Protein AF-A0A434EVF8-F1 (afdb_monomer)

pLDDT: mean 92.64, std 5.86, range [66.12, 97.38]

Radius of gyration: 15.25 Å; Cα contacts (8 Å, |Δi|>4): 56; chains: 1; bounding box: 40×34×37 Å

Mean predicted aligned error: 3.9 Å

Solvent-accessible surface area (backbone atoms only — not comparable to full-atom values): 5622 Å² total; per-residue (Å²): 143,83,90,68,101,67,83,77,86,78,83,71,78,69,62,36,51,67,70,43,100,88,67,50,72,56,71,36,43,42,86,66,58,92,88,67,84,86,89,83,81,78,93,59,95,78,90,87,85,85,78,67,71,80,57,50,89,46,45,41,46,65,58,55,63,67,89,76,90,84,86,88,76,79,87,130

Secondary structure (DSSP, 8-state):
----SSPPPP--TT-B-PBPTTS-B--BPP-PPTT-------SS------------SSGGGTTS------------

Nearest PDB structures (foldseek):
  8i9p-assembly1_CC  TM=2.680E-01  e=4.055E+00  Thermochaetoides thermophila DSM 1495
  5xy3-assembly1_g  TM=1.819E-01  e=5.357E+00  Trichomonas vaginalis

Sequence (76 aa):
GIDLPFAPDPVDLFQNSLPQPDGTLVVEASINPPGGYVTLRAEQDLLLVVTACSVDHHPTNGDACTEIEVEITPAA

Structure (mmCIF, N/CA/C/O backbone):
data_AF-A0A434EVF8-F1
#
_entry.id   AF-A0A434EVF8-F1
#
loop_
_atom_site.group_PDB
_atom_site.id
_atom_site.type_symbol
_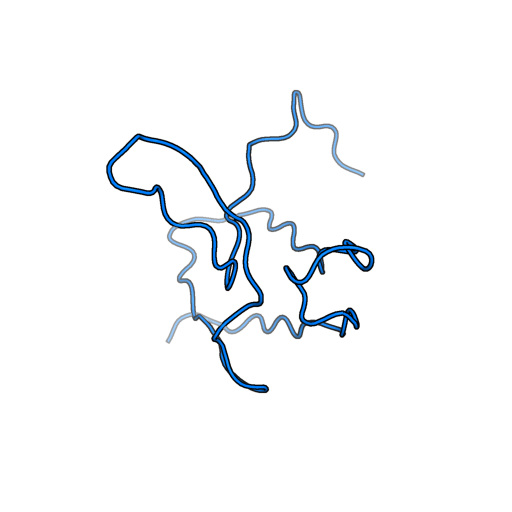atom_site.label_atom_id
_atom_site.label_alt_id
_atom_site.label_comp_id
_atom_site.label_asym_id
_atom_site.label_entity_id
_atom_site.label_seq_id
_atom_site.pdbx_PDB_ins_code
_atom_site.Cartn_x
_atom_site.Cartn_y
_atom_site.Cartn_z
_atom_site.occupancy
_atom_site.B_iso_or_equiv
_atom_site.auth_seq_id
_atom_site.auth_comp_id
_atom_site.auth_asym_id
_atom_site.auth_atom_id
_atom_site.pdbx_PDB_model_num
ATOM 1 N N . GLY A 1 1 ? -14.745 13.657 5.313 1.00 69.69 1 GLY A N 1
ATOM 2 C CA . GLY A 1 1 ? -14.347 15.063 5.136 1.00 69.69 1 GLY A CA 1
ATOM 3 C C . GLY A 1 1 ? -13.478 15.447 6.304 1.00 69.69 1 GLY A C 1
ATOM 4 O O . GLY A 1 1 ? -14.014 15.655 7.381 1.00 69.69 1 GLY A O 1
ATOM 5 N N . ILE A 1 2 ? -12.165 15.412 6.091 1.00 89.06 2 ILE A N 1
ATOM 6 C CA . ILE A 1 2 ? -11.086 15.691 7.048 1.00 89.06 2 ILE A CA 1
ATOM 7 C C . ILE A 1 2 ? -10.027 16.434 6.229 1.00 89.06 2 ILE A C 1
ATOM 9 O O . ILE A 1 2 ? -9.765 16.018 5.101 1.00 89.06 2 ILE A O 1
ATOM 13 N N . ASP A 1 3 ? -9.488 17.529 6.760 1.00 92.81 3 ASP A N 1
ATOM 14 C CA . ASP A 1 3 ? -8.414 18.296 6.125 1.00 92.81 3 ASP A CA 1
ATOM 15 C C . ASP A 1 3 ? -7.109 18.027 6.876 1.00 92.81 3 ASP A C 1
ATOM 17 O O . ASP A 1 3 ? -7.072 18.113 8.108 1.00 92.81 3 ASP A O 1
ATOM 21 N N . LEU A 1 4 ? -6.068 17.633 6.146 1.00 90.94 4 LEU A N 1
ATOM 22 C CA . LEU A 1 4 ? -4.767 17.283 6.707 1.00 90.94 4 LEU A CA 1
ATOM 23 C C . LEU A 1 4 ? -3.738 18.313 6.234 1.00 90.94 4 LEU A C 1
ATOM 25 O O . LEU A 1 4 ? -3.706 18.638 5.049 1.00 90.94 4 LEU A O 1
ATOM 29 N N . PRO A 1 5 ? -2.857 18.807 7.122 1.00 94.81 5 PRO A N 1
ATOM 30 C CA . PRO A 1 5 ? -1.905 19.861 6.770 1.00 94.81 5 PRO A CA 1
ATOM 31 C C . PRO A 1 5 ? -0.862 19.420 5.730 1.00 94.81 5 PRO A C 1
ATOM 33 O O . PRO A 1 5 ? -0.233 20.267 5.102 1.00 94.81 5 PRO A O 1
ATOM 36 N N . PHE A 1 6 ? -0.656 18.110 5.574 1.00 94.19 6 PHE A N 1
ATOM 37 C CA . PHE A 1 6 ? 0.187 17.487 4.556 1.00 94.19 6 PHE A CA 1
ATOM 38 C C . PHE A 1 6 ? -0.166 15.996 4.421 1.00 94.19 6 PHE A C 1
ATOM 40 O O . PHE A 1 6 ? -0.834 15.428 5.289 1.00 94.19 6 PHE A O 1
ATOM 47 N N . ALA A 1 7 ? 0.311 15.361 3.349 1.00 91.25 7 ALA A N 1
ATOM 48 C CA . ALA A 1 7 ? 0.296 13.909 3.195 1.00 91.25 7 ALA A CA 1
ATOM 49 C C . ALA A 1 7 ? 1.648 13.341 3.669 1.00 91.25 7 ALA A C 1
ATOM 51 O O . ALA A 1 7 ? 2.673 13.753 3.121 1.00 91.25 7 ALA A O 1
ATOM 52 N N . PRO A 1 8 ? 1.689 12.470 4.694 1.00 94.06 8 PRO A N 1
ATOM 53 C CA . PRO A 1 8 ? 2.932 11.824 5.107 1.00 94.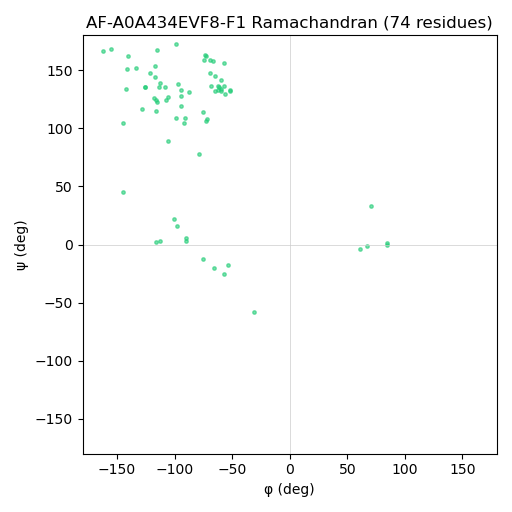06 8 PRO A CA 1
ATOM 54 C C . PRO A 1 8 ? 3.405 10.826 4.046 1.00 94.06 8 PRO A C 1
ATOM 56 O O . PRO A 1 8 ? 2.596 10.322 3.263 1.00 94.06 8 PRO A O 1
ATOM 59 N N . ASP A 1 9 ? 4.699 10.500 4.070 1.00 96.31 9 ASP A N 1
ATOM 60 C CA . ASP A 1 9 ? 5.215 9.366 3.304 1.00 96.31 9 ASP A CA 1
ATOM 61 C C . ASP A 1 9 ? 4.506 8.079 3.766 1.00 96.31 9 ASP A C 1
ATOM 63 O O . ASP A 1 9 ? 4.339 7.866 4.976 1.00 96.31 9 ASP A O 1
ATOM 67 N N . PRO A 1 10 ? 4.040 7.235 2.831 1.00 96.12 10 PRO A N 1
ATOM 68 C CA . PRO A 1 10 ? 3.314 6.024 3.171 1.00 96.12 10 PRO A CA 1
ATOM 69 C C . PRO A 1 10 ? 4.239 4.956 3.761 1.00 96.12 10 PRO A C 1
ATOM 71 O O . PRO A 1 10 ? 5.458 4.964 3.593 1.00 96.12 10 PRO A O 1
ATOM 74 N N . VAL A 1 11 ? 3.624 3.979 4.426 1.00 96.88 11 VAL A N 1
ATOM 75 C CA . VAL A 1 11 ? 4.262 2.684 4.663 1.00 96.88 11 VAL A CA 1
ATOM 76 C C . VAL A 1 11 ? 3.861 1.769 3.511 1.00 96.88 11 VAL A C 1
ATOM 78 O O . VAL A 1 11 ? 2.727 1.291 3.467 1.00 96.88 11 VAL A O 1
ATOM 81 N N . ASP A 1 12 ? 4.792 1.530 2.589 1.00 95.75 12 ASP A N 1
ATOM 82 C CA . ASP A 1 12 ? 4.563 0.706 1.399 1.00 95.75 12 ASP A CA 1
ATOM 83 C C . ASP A 1 12 ? 4.616 -0.792 1.740 1.00 95.75 12 ASP A C 1
ATOM 85 O O . ASP A 1 12 ? 5.614 -1.487 1.524 1.00 95.75 12 ASP A O 1
ATOM 89 N N . LEU A 1 13 ? 3.529 -1.304 2.320 1.00 95.94 13 LEU A N 1
ATOM 90 C CA . LEU A 1 13 ? 3.382 -2.730 2.604 1.00 95.94 13 LEU A CA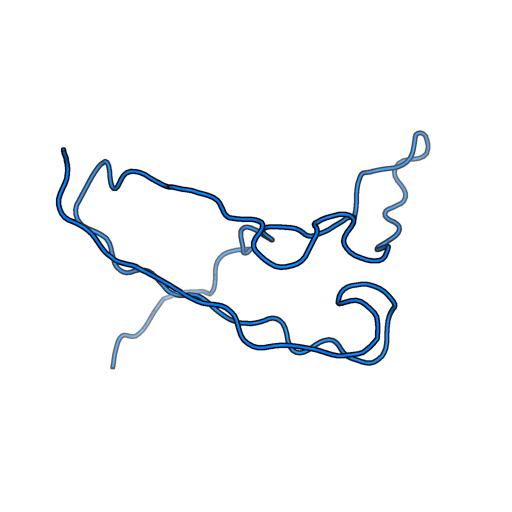 1
ATOM 91 C C . LEU A 1 13 ? 3.540 -3.553 1.318 1.00 95.94 13 LEU A C 1
ATOM 93 O O . LEU A 1 13 ? 2.977 -3.223 0.278 1.00 95.94 13 LEU A O 1
ATOM 97 N N . PHE A 1 14 ? 4.288 -4.653 1.418 1.00 95.12 14 PHE A N 1
ATOM 98 C CA . PHE A 1 14 ? 4.560 -5.605 0.332 1.00 95.12 14 PHE A CA 1
ATOM 99 C C . PHE A 1 14 ? 5.417 -5.086 -0.837 1.00 95.12 14 PHE A C 1
ATOM 101 O O . PHE A 1 14 ? 5.738 -5.876 -1.727 1.00 95.12 14 PHE A O 1
ATOM 108 N N . GLN A 1 15 ? 5.846 -3.821 -0.834 1.00 94.94 15 GLN A N 1
ATOM 109 C CA . GLN A 1 15 ? 6.735 -3.290 -1.867 1.00 94.94 15 GLN A CA 1
ATOM 110 C C . GLN A 1 15 ? 8.135 -3.914 -1.781 1.00 94.94 15 GLN A C 1
ATOM 112 O O . GLN A 1 15 ? 8.720 -4.044 -0.704 1.00 94.94 15 GLN A O 1
ATOM 117 N N . ASN A 1 16 ? 8.692 -4.275 -2.938 1.00 94.94 16 ASN A N 1
ATOM 118 C CA . ASN A 1 16 ? 10.041 -4.816 -3.066 1.00 94.94 16 ASN A CA 1
ATOM 119 C C . ASN A 1 16 ? 10.976 -3.750 -3.659 1.00 94.94 16 ASN A C 1
ATOM 121 O O . ASN A 1 16 ? 11.100 -3.624 -4.873 1.00 94.94 16 ASN A O 1
ATOM 125 N N . SER A 1 17 ? 11.590 -2.934 -2.800 1.00 94.44 17 SER A N 1
ATOM 126 C CA . SER A 1 17 ? 12.438 -1.812 -3.234 1.00 94.44 17 SER A CA 1
ATOM 127 C C . SER A 1 17 ? 13.627 -1.566 -2.304 1.00 94.44 17 SER A C 1
ATOM 129 O O . SER A 1 17 ? 13.879 -0.435 -1.883 1.00 94.44 17 SER A O 1
ATOM 131 N N . LEU A 1 18 ? 14.329 -2.630 -1.906 1.00 93.25 18 LEU A N 1
ATOM 132 C CA . LEU A 1 18 ? 15.462 -2.500 -0.990 1.00 93.25 18 LEU A CA 1
ATOM 133 C C . LEU A 1 18 ? 16.613 -1.693 -1.628 1.00 93.25 18 LEU A C 1
ATOM 135 O O . LEU A 1 18 ? 16.879 -1.834 -2.826 1.00 93.25 18 LEU A O 1
ATOM 139 N N . PRO A 1 19 ? 17.340 -0.889 -0.829 1.00 95.88 19 PRO A N 1
ATOM 140 C CA . PRO A 1 19 ? 18.534 -0.202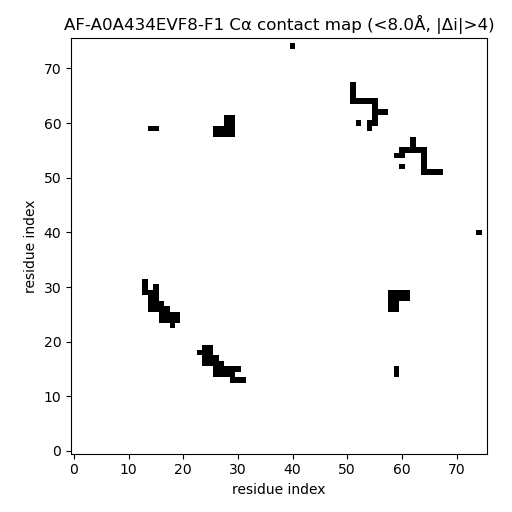 -1.297 1.00 95.88 19 PRO A CA 1
ATOM 141 C C . PRO A 1 19 ? 19.645 -1.183 -1.661 1.00 95.88 19 PRO A C 1
ATOM 143 O O . PRO A 1 19 ? 19.984 -2.089 -0.897 1.00 95.88 19 PRO A O 1
ATOM 146 N N . GLN A 1 20 ? 20.230 -0.960 -2.833 1.00 96.06 20 GLN A N 1
ATOM 147 C CA . GLN A 1 20 ? 21.403 -1.672 -3.320 1.00 96.06 20 GLN A CA 1
ATOM 148 C C . GLN A 1 20 ? 22.672 -1.206 -2.580 1.00 96.06 20 GLN A C 1
ATOM 150 O O . GLN A 1 20 ? 22.674 -0.132 -1.970 1.00 96.06 20 GLN A O 1
ATOM 155 N N . PRO A 1 21 ? 23.786 -1.964 -2.642 1.00 97.31 21 PRO A N 1
ATOM 156 C CA . PRO A 1 21 ? 25.036 -1.585 -1.974 1.00 97.31 21 PRO A CA 1
ATOM 157 C C . PRO A 1 21 ? 25.600 -0.215 -2.382 1.00 97.31 21 PRO A C 1
ATOM 159 O O . PRO A 1 21 ? 26.333 0.395 -1.607 1.00 97.31 21 PRO A O 1
ATOM 162 N N . ASP A 1 22 ? 25.272 0.267 -3.582 1.00 97.38 22 ASP A N 1
ATOM 163 C CA . ASP A 1 22 ? 25.667 1.586 -4.093 1.00 97.38 22 ASP A CA 1
ATOM 164 C C . ASP A 1 22 ? 24.662 2.706 -3.757 1.00 97.38 22 ASP A C 1
ATOM 166 O O . ASP A 1 22 ? 24.862 3.856 -4.149 1.00 97.38 22 ASP A O 1
ATOM 170 N N . GLY A 1 23 ? 23.599 2.386 -3.014 1.00 96.19 23 GLY A N 1
ATOM 171 C CA . GLY A 1 23 ? 22.544 3.315 -2.613 1.00 96.19 23 GLY A CA 1
ATOM 172 C C . GLY A 1 23 ? 21.440 3.509 -3.651 1.00 96.19 23 GLY A C 1
ATOM 173 O O . GLY A 1 23 ? 20.515 4.282 -3.398 1.00 96.19 23 GLY A O 1
ATOM 174 N N . THR A 1 24 ? 21.499 2.831 -4.800 1.00 96.56 24 THR A N 1
ATOM 175 C CA . THR A 1 24 ? 20.402 2.874 -5.772 1.00 96.56 24 THR A CA 1
ATOM 176 C C . THR A 1 24 ? 19.163 2.145 -5.245 1.00 96.56 24 THR A C 1
ATOM 178 O O . THR A 1 24 ? 19.258 1.176 -4.490 1.00 96.56 24 THR A O 1
ATOM 181 N N . LEU A 1 25 ? 17.983 2.626 -5.642 1.00 94.38 25 LEU A N 1
ATOM 182 C CA . LEU A 1 25 ? 16.706 1.958 -5.404 1.00 94.38 25 LEU A CA 1
ATOM 183 C C . LEU A 1 25 ? 16.202 1.389 -6.726 1.00 94.38 25 LEU A C 1
ATOM 185 O O . LEU A 1 25 ? 16.040 2.125 -7.701 1.00 94.38 25 LEU A O 1
ATOM 189 N N . VAL A 1 26 ? 15.940 0.088 -6.741 1.00 92.88 26 VAL A N 1
ATOM 190 C CA . VAL A 1 26 ? 15.272 -0.599 -7.849 1.00 92.88 26 VAL A CA 1
ATOM 191 C C . VAL A 1 26 ? 13.951 -1.113 -7.306 1.00 92.88 26 VAL A C 1
ATOM 193 O O . VAL A 1 26 ? 13.942 -1.821 -6.304 1.00 92.88 26 VAL A O 1
ATOM 196 N N . VAL A 1 27 ? 12.843 -0.715 -7.930 1.00 92.88 27 VAL A N 1
ATOM 197 C CA . VAL A 1 27 ? 11.511 -1.182 -7.544 1.00 92.88 27 VAL A CA 1
ATOM 198 C C . VAL A 1 27 ? 11.198 -2.424 -8.362 1.00 92.88 27 VAL A C 1
ATOM 200 O O . VAL A 1 27 ? 10.995 -2.358 -9.568 1.00 92.88 27 VAL A O 1
ATOM 203 N N . GLU A 1 28 ? 11.191 -3.572 -7.713 1.00 93.62 28 GLU A N 1
ATOM 204 C CA . GLU A 1 28 ? 10.885 -4.848 -8.342 1.00 93.62 28 GLU A CA 1
ATOM 205 C C . GLU A 1 28 ? 9.435 -5.252 -8.077 1.00 93.62 28 GLU A C 1
ATOM 207 O O . GLU A 1 28 ? 8.723 -4.638 -7.279 1.00 93.62 28 GLU A O 1
ATOM 212 N N . ALA A 1 29 ? 9.000 -6.324 -8.737 1.00 93.12 29 ALA A N 1
ATOM 213 C CA . ALA A 1 29 ? 7.731 -6.945 -8.409 1.00 93.12 29 ALA A CA 1
ATOM 214 C C . ALA A 1 29 ? 7.707 -7.415 -6.957 1.00 93.12 29 ALA A C 1
ATOM 216 O O . ALA A 1 29 ? 8.700 -7.936 -6.432 1.00 93.12 29 ALA A O 1
ATOM 217 N N . SER A 1 30 ? 6.546 -7.241 -6.324 1.00 92.31 30 SER A N 1
ATOM 218 C CA . SER A 1 30 ? 6.277 -7.817 -5.012 1.00 92.31 30 SER A CA 1
ATOM 219 C C . SER A 1 30 ? 6.580 -9.317 -5.017 1.00 92.31 30 SER A C 1
ATOM 221 O O . SER A 1 30 ? 6.145 -10.064 -5.891 1.00 92.31 30 SER A O 1
ATOM 223 N N . ILE A 1 31 ? 7.318 -9.761 -4.001 1.00 92.88 31 ILE A N 1
ATOM 224 C CA . ILE A 1 31 ? 7.632 -11.177 -3.756 1.00 92.88 31 ILE A CA 1
ATOM 225 C C . ILE A 1 31 ? 6.588 -11.858 -2.858 1.00 92.88 31 ILE A C 1
ATOM 227 O O . ILE A 1 31 ? 6.774 -13.002 -2.441 1.00 92.88 31 ILE A O 1
ATOM 231 N N . ASN A 1 32 ? 5.504 -11.156 -2.520 1.00 92.00 32 ASN A N 1
ATOM 232 C CA . ASN A 1 32 ? 4.474 -11.651 -1.617 1.00 92.00 32 ASN A CA 1
ATOM 233 C C . ASN A 1 32 ? 3.411 -12.444 -2.397 1.00 92.00 32 ASN A C 1
ATOM 235 O O . ASN A 1 32 ? 2.918 -11.960 -3.417 1.00 92.00 32 ASN A O 1
ATOM 239 N N . PRO A 1 33 ? 3.034 -13.652 -1.942 1.00 90.25 33 PRO A N 1
ATOM 240 C CA . PRO A 1 33 ? 2.022 -14.455 -2.618 1.00 90.25 33 PRO A CA 1
ATOM 241 C C . PRO A 1 33 ? 0.602 -13.906 -2.378 1.00 90.25 33 PRO A C 1
ATOM 243 O O . PRO A 1 33 ? 0.362 -13.246 -1.361 1.00 90.25 33 PRO A O 1
ATOM 246 N N . PRO A 1 34 ? -0.375 -14.244 -3.243 1.00 91.50 34 PRO A N 1
ATOM 247 C CA . PRO A 1 34 ? -1.788 -13.994 -2.968 1.00 91.50 34 PRO A CA 1
ATOM 248 C C . PRO A 1 34 ? -2.204 -14.552 -1.598 1.00 91.50 34 PRO A C 1
ATOM 250 O O . PRO A 1 34 ? -1.876 -15.691 -1.262 1.00 91.50 34 PRO A O 1
ATOM 253 N N . GLY A 1 35 ? -2.920 -13.748 -0.809 1.00 93.81 35 GLY A N 1
ATOM 254 C CA . GLY A 1 35 ? -3.319 -14.090 0.562 1.00 93.81 35 GLY A CA 1
ATOM 255 C C . GLY A 1 35 ? -2.264 -13.799 1.638 1.00 93.81 35 GLY A C 1
ATOM 256 O O . GLY A 1 35 ? -2.527 -14.038 2.815 1.00 93.81 35 GLY A O 1
ATOM 257 N N . GLY A 1 36 ? -1.086 -13.277 1.276 1.00 94.56 36 GLY A N 1
ATOM 258 C CA . GLY A 1 36 ? -0.160 -12.693 2.247 1.00 94.56 36 GLY A CA 1
ATOM 259 C C . GLY A 1 36 ? -0.796 -11.495 2.960 1.00 94.56 36 GLY A C 1
ATOM 260 O O . GLY A 1 36 ? -1.429 -10.659 2.322 1.00 94.56 36 GLY A O 1
ATOM 261 N N . TYR A 1 37 ? -0.633 -11.409 4.281 1.00 96.75 37 TYR A N 1
ATOM 262 C CA . TYR A 1 37 ? -1.223 -10.347 5.096 1.00 96.75 37 TYR A CA 1
ATOM 263 C C . TYR A 1 37 ? -0.260 -9.869 6.185 1.00 96.75 37 TYR A C 1
ATOM 265 O O . TYR A 1 37 ? 0.693 -10.558 6.554 1.00 96.75 37 TYR A O 1
ATOM 273 N N . VAL A 1 38 ? -0.543 -8.684 6.723 1.00 96.81 38 VAL A N 1
ATOM 274 C CA . VAL A 1 38 ? 0.054 -8.175 7.961 1.00 96.81 38 VAL A CA 1
ATOM 275 C C . VAL A 1 38 ? -1.060 -7.878 8.957 1.00 96.81 38 VAL A C 1
ATOM 277 O O . VAL A 1 38 ? -2.152 -7.472 8.570 1.00 96.81 38 VAL A O 1
ATOM 280 N N . THR A 1 39 ? -0.785 -8.057 10.246 1.00 96.69 39 THR A N 1
ATOM 281 C CA . THR A 1 39 ? -1.704 -7.667 11.322 1.00 96.69 39 THR A CA 1
ATOM 282 C C . THR A 1 39 ? -1.040 -6.587 12.157 1.00 96.69 39 THR A C 1
ATOM 284 O O . THR A 1 39 ? 0.062 -6.782 12.670 1.00 96.69 39 THR A O 1
ATOM 287 N N . LEU A 1 40 ? -1.711 -5.446 12.292 1.00 96.25 40 LEU A N 1
ATOM 288 C CA . LEU A 1 40 ? -1.233 -4.306 13.068 1.00 96.25 40 LEU A CA 1
ATOM 289 C C . LEU A 1 40 ? -2.131 -4.110 14.288 1.00 96.25 40 LEU A C 1
ATOM 291 O O . LEU A 1 40 ? -3.352 -4.214 14.191 1.00 96.25 40 LEU A O 1
ATOM 295 N N . ARG A 1 41 ? -1.526 -3.800 15.437 1.00 96.62 41 ARG A N 1
ATOM 296 C CA . ARG A 1 41 ? -2.261 -3.422 16.646 1.00 96.62 41 ARG A CA 1
ATOM 297 C C . ARG A 1 41 ? -2.364 -1.903 16.721 1.00 96.62 41 ARG A C 1
ATOM 299 O O . ARG A 1 41 ? -1.353 -1.208 16.665 1.00 96.62 41 ARG A O 1
ATOM 306 N N . ALA A 1 42 ? -3.577 -1.394 16.896 1.00 97.00 42 ALA A N 1
ATOM 307 C CA . ALA A 1 42 ? -3.794 0.003 17.240 1.00 97.00 42 ALA A CA 1
ATOM 308 C C . ALA A 1 42 ? -3.375 0.235 18.704 1.00 97.00 42 ALA A C 1
ATOM 310 O O . ALA A 1 42 ? -4.065 -0.199 19.622 1.00 97.00 42 ALA A O 1
ATOM 311 N N . GLU A 1 43 ? -2.234 0.891 18.936 1.00 96.94 43 GLU A N 1
ATOM 312 C CA . GLU A 1 43 ? -1.787 1.273 20.294 1.00 96.94 43 GLU A CA 1
ATOM 313 C C . GLU A 1 43 ? -2.565 2.481 20.857 1.00 96.94 43 GLU A C 1
ATOM 315 O O . GLU A 1 43 ? -2.454 2.801 22.038 1.00 96.94 43 GLU A O 1
ATOM 320 N N . GLN A 1 44 ? -3.317 3.176 19.999 1.00 96.62 44 GLN A N 1
ATOM 321 C CA . GLN A 1 44 ? -4.171 4.323 20.311 1.00 96.62 44 GLN A CA 1
ATOM 322 C C . GLN A 1 44 ? -5.291 4.440 19.266 1.00 96.62 44 GLN A C 1
ATOM 324 O O . GLN A 1 44 ? -5.213 3.817 18.204 1.00 96.62 44 GLN A O 1
ATOM 329 N N . ASP A 1 45 ? -6.293 5.275 19.539 1.00 96.44 45 ASP A N 1
ATOM 330 C CA . ASP A 1 45 ? -7.332 5.618 18.565 1.00 96.44 45 ASP A CA 1
ATOM 331 C C . ASP A 1 45 ? -6.709 6.272 17.324 1.00 96.44 45 ASP A C 1
ATOM 333 O O . ASP A 1 45 ? -5.879 7.178 17.432 1.00 96.44 45 ASP A O 1
ATOM 337 N N . LEU A 1 46 ? -7.103 5.815 16.133 1.00 94.75 46 LEU A N 1
ATOM 338 C CA . LEU A 1 46 ? -6.465 6.220 14.883 1.00 94.75 46 LEU A CA 1
ATOM 339 C C . LEU A 1 46 ? -7.453 6.414 13.734 1.00 94.75 46 LEU A C 1
ATOM 341 O O . LEU A 1 46 ? -8.491 5.759 13.647 1.00 94.75 46 LEU A O 1
ATOM 345 N N . LEU A 1 47 ? -7.082 7.314 12.824 1.00 93.38 47 LEU A N 1
ATOM 346 C CA . LEU A 1 47 ? -7.665 7.428 11.494 1.00 93.38 47 LEU A CA 1
ATOM 347 C C . LEU A 1 47 ? -6.731 6.718 10.510 1.00 93.38 47 LEU A C 1
ATOM 349 O O . LEU A 1 47 ? -5.639 7.212 10.236 1.00 93.38 47 LEU A O 1
ATOM 353 N N . LEU A 1 48 ? -7.160 5.569 9.988 1.00 93.75 48 LEU A N 1
ATOM 354 C CA . LEU A 1 48 ? -6.395 4.803 9.007 1.00 93.75 48 LEU A CA 1
ATOM 355 C C . LEU A 1 48 ? -6.827 5.163 7.582 1.00 93.75 48 LEU A C 1
ATOM 357 O O . LEU A 1 48 ? -8.018 5.181 7.273 1.00 93.75 48 LEU A O 1
ATOM 361 N N . VAL A 1 49 ? -5.850 5.399 6.709 1.00 94.75 49 VAL A N 1
ATOM 362 C CA . VAL A 1 49 ? -6.047 5.506 5.260 1.00 94.75 49 VAL A CA 1
ATOM 363 C C . VAL A 1 49 ? -5.239 4.393 4.610 1.00 94.75 49 VAL A C 1
ATOM 365 O O . VAL A 1 49 ? -4.046 4.269 4.872 1.00 94.75 49 VAL A O 1
ATOM 368 N N . VAL A 1 50 ? -5.891 3.586 3.778 1.00 96.06 50 VAL A N 1
ATOM 369 C CA . VAL A 1 50 ? -5.254 2.504 3.021 1.00 96.06 50 VAL A CA 1
ATOM 370 C C . VAL A 1 50 ? -5.593 2.697 1.550 1.00 96.06 50 VAL A C 1
ATOM 372 O O . VAL A 1 50 ? -6.744 2.977 1.211 1.00 96.06 50 VAL A O 1
ATOM 375 N N . THR A 1 51 ? -4.598 2.557 0.680 1.00 95.38 51 THR A N 1
ATOM 376 C CA . 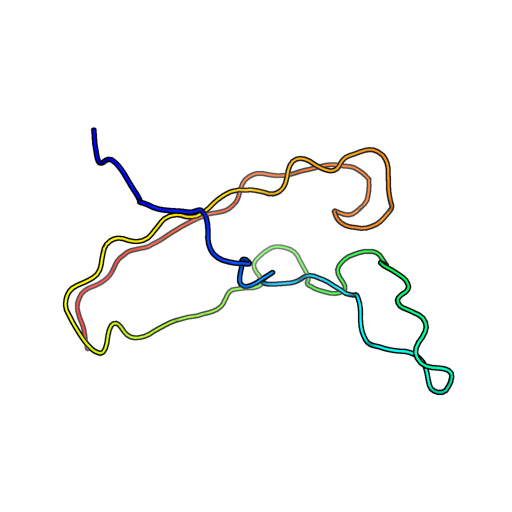THR A 1 51 ? -4.769 2.630 -0.771 1.00 95.38 51 THR A CA 1
ATOM 377 C C . THR A 1 51 ? -4.201 1.372 -1.418 1.00 95.38 51 THR A C 1
ATOM 379 O O . THR A 1 51 ? -3.108 0.925 -1.082 1.00 95.38 51 THR A O 1
ATOM 382 N N . ALA A 1 52 ? -4.938 0.799 -2.371 1.00 95.38 52 ALA A N 1
ATOM 383 C CA . ALA A 1 52 ? -4.350 -0.140 -3.318 1.00 95.38 52 ALA A CA 1
ATOM 384 C C . ALA A 1 52 ? -3.545 0.683 -4.329 1.00 95.38 52 ALA A C 1
ATOM 386 O O . ALA A 1 52 ? -4.118 1.502 -5.053 1.00 95.38 52 ALA A O 1
ATOM 387 N N . CYS A 1 53 ? -2.219 0.528 -4.332 1.00 94.62 53 CYS A N 1
ATOM 388 C CA . CYS A 1 53 ? -1.346 1.248 -5.255 1.00 94.62 53 CYS A CA 1
ATOM 389 C C . CYS A 1 53 ? -1.774 0.972 -6.706 1.00 94.62 53 CYS A C 1
ATOM 391 O O . CYS A 1 53 ? -1.931 -0.179 -7.100 1.00 94.62 53 CYS A O 1
ATOM 393 N N . SER A 1 54 ? -1.959 2.024 -7.508 1.00 93.50 54 SER A N 1
ATOM 394 C CA . SER A 1 54 ? -2.454 1.911 -8.887 1.00 93.50 54 SER A CA 1
ATOM 395 C C . SER A 1 54 ? -1.342 1.926 -9.942 1.00 93.50 54 SER A C 1
ATOM 397 O O . SER A 1 54 ? -1.618 2.184 -11.109 1.00 93.50 54 SER A O 1
ATOM 399 N N . VAL A 1 55 ? -0.081 1.717 -9.550 1.00 91.94 55 VAL A N 1
ATOM 400 C CA . VAL A 1 55 ? 1.055 1.659 -10.485 1.00 91.94 55 VAL A CA 1
ATOM 401 C C . VAL A 1 55 ? 0.992 0.356 -11.283 1.00 91.94 55 VAL A C 1
ATOM 403 O O . VAL A 1 55 ? 1.262 -0.714 -10.750 1.00 91.94 55 VAL A O 1
ATOM 406 N N . ASP A 1 56 ? 0.645 0.466 -12.561 1.00 85.19 56 ASP A N 1
ATOM 407 C CA . ASP A 1 56 ? 0.384 -0.640 -13.496 1.00 85.19 56 ASP A CA 1
ATOM 408 C C . ASP A 1 56 ? 1.376 -0.715 -14.676 1.00 85.19 56 ASP A C 1
ATOM 410 O O . ASP A 1 56 ? 1.250 -1.560 -15.555 1.00 85.19 56 ASP A O 1
ATOM 414 N N . HIS A 1 57 ? 2.371 0.174 -14.713 1.00 75.88 57 HIS A N 1
ATOM 415 C CA . HIS A 1 57 ? 3.333 0.321 -15.815 1.00 75.88 57 HIS A CA 1
ATOM 416 C C . HIS A 1 57 ? 4.772 -0.067 -15.432 1.00 75.88 57 HIS A C 1
ATOM 418 O O . HIS A 1 57 ? 5.697 0.091 -16.231 1.00 75.88 57 HIS A O 1
ATOM 424 N N . HIS A 1 58 ? 4.979 -0.544 -14.206 1.00 77.50 58 HIS A N 1
ATOM 425 C CA . HIS A 1 58 ? 6.257 -1.022 -13.684 1.00 77.50 58 HIS A CA 1
ATOM 426 C C . HIS A 1 58 ? 6.016 -2.357 -12.970 1.00 77.50 58 HIS A C 1
ATOM 428 O O . HIS A 1 58 ? 4.921 -2.536 -12.425 1.00 77.50 58 HIS A O 1
ATOM 434 N N . PRO A 1 59 ? 7.008 -3.268 -12.897 1.00 86.94 59 PRO A N 1
ATOM 435 C CA . PRO A 1 59 ? 6.847 -4.559 -12.236 1.00 86.94 59 PRO A CA 1
ATOM 436 C C . PRO A 1 59 ? 6.345 -4.480 -10.792 1.00 86.94 59 PRO A C 1
ATOM 438 O O . PRO A 1 59 ? 5.856 -5.490 -10.310 1.00 86.94 59 PRO A O 1
ATOM 441 N N . THR A 1 60 ? 6.421 -3.323 -10.117 1.00 89.81 60 THR A N 1
ATOM 442 C CA . THR A 1 60 ? 6.011 -3.061 -8.723 1.00 89.81 60 THR A CA 1
ATOM 443 C C . THR A 1 60 ? 4.829 -3.907 -8.243 1.00 89.81 60 THR A C 1
ATOM 445 O O . THR A 1 60 ? 4.967 -4.676 -7.292 1.00 89.81 60 THR A O 1
ATOM 448 N N . ASN A 1 61 ? 3.686 -3.813 -8.931 1.00 92.12 61 ASN A N 1
ATOM 449 C CA . ASN A 1 61 ? 2.446 -4.504 -8.561 1.00 92.12 61 ASN A CA 1
ATOM 450 C C . ASN A 1 61 ? 2.189 -5.779 -9.388 1.00 92.12 61 ASN A C 1
ATOM 452 O O . ASN A 1 61 ? 1.049 -6.216 -9.513 1.00 92.12 61 ASN A O 1
ATOM 456 N N . GLY A 1 62 ? 3.227 -6.376 -9.979 1.00 85.94 62 GLY A N 1
ATOM 457 C CA . GLY A 1 62 ? 3.118 -7.600 -10.779 1.00 85.94 62 GLY A CA 1
ATOM 458 C C . GLY A 1 62 ? 2.405 -7.406 -12.120 1.00 85.94 62 GLY A C 1
ATOM 459 O O . GLY A 1 62 ? 1.687 -8.302 -12.554 1.00 85.94 62 GLY A O 1
ATOM 460 N N . ASP A 1 63 ? 2.567 -6.231 -12.741 1.00 83.56 63 ASP A N 1
ATOM 461 C CA . ASP A 1 63 ? 1.979 -5.813 -14.030 1.00 83.56 63 ASP A CA 1
ATOM 462 C C . ASP A 1 63 ? 0.435 -5.771 -14.092 1.00 83.56 63 ASP A C 1
ATOM 464 O O . ASP A 1 63 ? -0.139 -5.345 -15.095 1.00 83.56 63 ASP A O 1
ATOM 468 N N . ALA A 1 64 ? -0.259 -6.181 -13.028 1.00 88.50 64 ALA A N 1
ATOM 469 C CA . ALA A 1 64 ? -1.711 -6.149 -12.924 1.00 88.50 64 ALA A CA 1
ATOM 470 C C . ALA A 1 64 ? -2.134 -5.839 -11.484 1.00 88.50 64 ALA A C 1
ATOM 472 O O . ALA A 1 64 ? -2.101 -6.703 -10.609 1.00 88.50 64 ALA A O 1
ATOM 473 N N . CYS A 1 65 ? -2.572 -4.603 -11.247 1.00 93.25 65 CYS A N 1
ATOM 474 C CA . CYS A 1 65 ? -3.080 -4.188 -9.943 1.00 93.25 65 CYS A CA 1
ATOM 475 C C . CYS A 1 65 ? -4.325 -4.999 -9.554 1.00 93.25 65 CYS A C 1
ATOM 477 O O . CYS A 1 65 ? -5.270 -5.126 -10.336 1.00 93.25 65 CYS A O 1
ATOM 479 N N . THR A 1 66 ? -4.343 -5.497 -8.31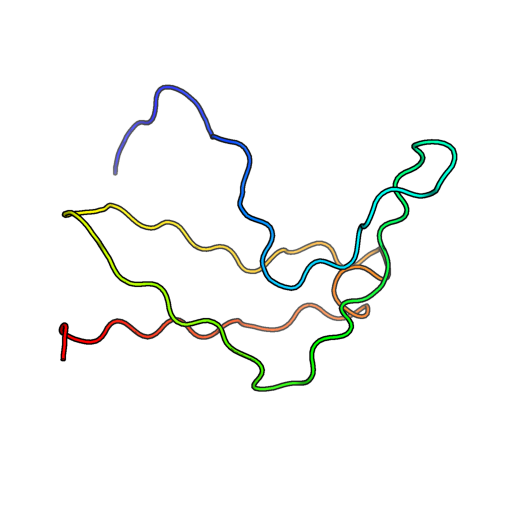9 1.00 91.94 66 THR A N 1
ATOM 480 C CA . THR A 1 66 ? -5.489 -6.193 -7.724 1.00 91.94 66 THR A CA 1
ATOM 481 C C . THR A 1 66 ? -6.047 -5.412 -6.541 1.00 91.94 66 THR A C 1
ATOM 483 O O . THR A 1 66 ? -5.426 -4.481 -6.028 1.00 91.94 66 THR A O 1
ATOM 486 N N . GLU A 1 67 ? -7.233 -5.804 -6.087 1.00 93.56 67 GLU A N 1
ATOM 487 C CA . GLU A 1 67 ? -7.816 -5.283 -4.853 1.00 93.56 67 GLU A CA 1
ATOM 488 C C . GLU A 1 67 ? -7.003 -5.725 -3.625 1.00 93.56 67 GLU A C 1
ATOM 490 O O . GLU A 1 67 ? -6.279 -6.725 -3.663 1.00 93.56 67 GLU A O 1
ATOM 495 N N . ILE A 1 68 ? -7.145 -4.975 -2.531 1.00 94.94 68 ILE A N 1
ATOM 496 C CA . ILE A 1 68 ? -6.632 -5.336 -1.207 1.00 94.94 68 ILE A CA 1
ATOM 497 C C . ILE A 1 68 ? -7.807 -5.487 -0.244 1.00 94.94 68 ILE A C 1
ATOM 499 O O . ILE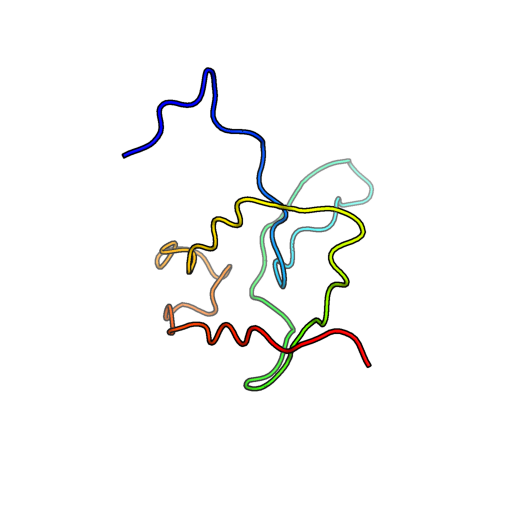 A 1 68 ? -8.776 -4.730 -0.312 1.00 94.94 68 ILE A O 1
ATOM 503 N N . GLU A 1 69 ? -7.702 -6.443 0.670 1.00 96.19 69 GLU A N 1
ATOM 504 C CA . GLU A 1 69 ? -8.670 -6.633 1.746 1.00 96.19 69 GLU A CA 1
ATOM 505 C C . GLU A 1 69 ? -8.172 -5.951 3.025 1.00 96.19 69 GLU A C 1
ATOM 507 O O . GLU A 1 69 ? -6.989 -6.018 3.363 1.00 96.19 69 GLU A O 1
ATOM 512 N N . VAL A 1 70 ? -9.082 -5.281 3.735 1.00 97.00 70 VAL A N 1
ATOM 513 C CA . VAL A 1 70 ? -8.810 -4.661 5.036 1.00 97.00 70 VAL A CA 1
ATOM 514 C C . VAL A 1 70 ? -9.867 -5.137 6.022 1.00 97.00 70 VAL A 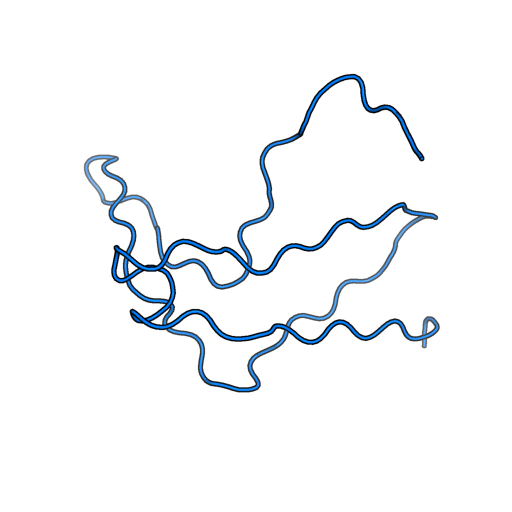C 1
ATOM 516 O O . VAL A 1 70 ? -11.048 -4.824 5.874 1.00 97.00 70 VAL A O 1
ATOM 519 N N . GLU A 1 71 ? -9.429 -5.857 7.051 1.00 97.00 71 GLU A N 1
ATOM 520 C CA . GLU A 1 71 ? -10.274 -6.314 8.151 1.00 97.00 71 GLU A CA 1
ATOM 521 C C . GLU A 1 71 ? -9.954 -5.526 9.429 1.00 97.00 71 GLU A C 1
ATOM 523 O O . GLU A 1 71 ? -8.789 -5.308 9.768 1.00 97.00 71 GLU A O 1
ATOM 528 N N . ILE A 1 72 ? -10.995 -5.094 10.148 1.00 96.81 72 ILE A N 1
ATOM 529 C CA . ILE A 1 72 ? -10.869 -4.441 11.455 1.00 96.81 72 ILE A CA 1
ATOM 530 C C . ILE A 1 72 ? -11.535 -5.334 12.494 1.00 96.81 72 ILE A C 1
ATOM 532 O O . ILE A 1 72 ? -12.754 -5.509 12.485 1.00 96.81 72 ILE A O 1
ATOM 536 N N . THR A 1 73 ? -10.737 -5.857 13.419 1.00 96.44 73 THR A N 1
ATOM 537 C CA . THR A 1 73 ? -11.206 -6.716 14.509 1.00 96.44 73 THR A CA 1
ATOM 538 C C . THR A 1 73 ? -10.958 -6.058 15.869 1.00 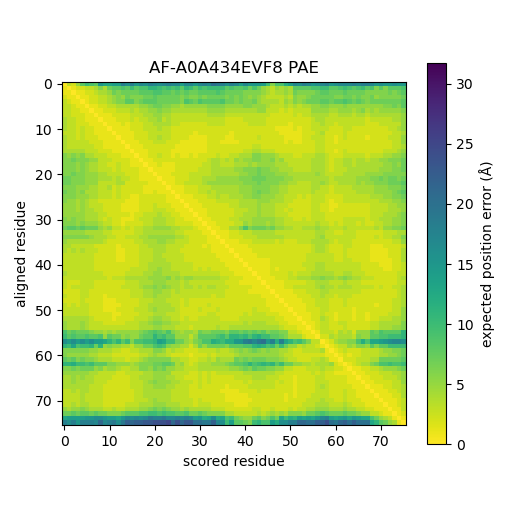96.44 73 THR A C 1
ATOM 540 O O . THR A 1 73 ? -10.021 -5.268 16.008 1.00 96.44 73 THR A O 1
ATOM 543 N N . PRO A 1 74 ? -11.750 -6.382 16.909 1.00 92.62 74 PRO A N 1
ATOM 544 C CA . PRO A 1 74 ? -11.424 -6.002 18.281 1.00 92.62 74 PRO A CA 1
ATOM 545 C C . PRO A 1 74 ? -10.051 -6.534 18.710 1.00 92.62 74 PRO A C 1
ATOM 547 O O . PRO A 1 74 ? -9.579 -7.546 18.188 1.00 92.62 74 PRO A O 1
ATOM 550 N N . ALA A 1 75 ? -9.433 -5.878 19.695 1.00 81.44 75 ALA A N 1
ATOM 551 C CA . ALA A 1 75 ? -8.264 -6.440 20.362 1.00 81.44 75 ALA A CA 1
ATOM 552 C C . ALA A 1 75 ? -8.646 -7.758 21.061 1.00 81.44 75 ALA A C 1
ATOM 554 O O . ALA A 1 75 ? -9.711 -7.842 21.678 1.00 81.44 75 ALA A O 1
ATOM 555 N N . ALA A 1 76 ? -7.783 -8.768 20.922 1.00 66.12 76 ALA A N 1
ATOM 556 C CA . ALA A 1 76 ? -7.895 -10.046 21.624 1.00 66.12 76 ALA A CA 1
ATOM 557 C C . ALA A 1 76 ? -7.595 -9.908 23.123 1.00 66.12 76 ALA A C 1
ATOM 559 O O . ALA A 1 76 ? -6.742 -9.059 23.479 1.00 66.12 76 ALA A O 1
#

Foldseek 3Di:
DDDDPDDDDDDPPQWDWDQDPVRDTDTAARPDDPPDDDDDDDPDDDDDDDDQDPPQPHNRHPNDGDDDDDDDDDDD